Protein AF-G0WCT9-F1 (afdb_monomer)

Mean predicted aligned error: 18.92 Å

Sequence (128 aa):
MENHTNHLGSLIYLASNIRYFQGNPKSYNLTPDMFTVSSMSSLFKTGLLSMGLKGQSFNSLVITRNLMKTHKGAAKRWRKSAQGFKRGIAGRNHGNVGWSHRYLNKLTGRKEADPTHVKHLKRMLPYH

Organism: Naumovozyma dairenensis (strain ATCC 10597 / BCRC 20456 / CBS 421 / NBRC 0211 / NRRL Y-12639) (NCBI:txid1071378)

Foldseek 3Di:
DDDDDDDDDPDDPPPPPPPPVPPPPPDDPPDPDDDDDDDDDDDPDDDDDDDDPPDPPPPPPPPDDPDDDAQVVLVVAWDDDPVAIKGQADDQPDDCPPPDPVVSVVNGDMDTDDPVCRVVSCVNGVPD

Nearest PDB structures (foldseek):
  5mrc-assembly1_Z  TM=9.803E-01  e=8.155E-09  Saccharomyces cerevisiae
  8rdv-assembly1_dh  TM=9.572E-01  e=1.820E-05  Psychrobacter urativorans
  7uvv-assembly1_2  TM=9.742E-01  e=7.438E-05  Acinetobacter baumannii AB0057
  7m4z-assembly1_2  TM=9.729E-01  e=7.438E-05  Acinetobacter baumannii AB0057
  7uvy-assembly1_2  TM=9.730E-01  e=1.112E-04  Acinetobacter baumannii AB0057

InterPro domains:
  IPR001706 Large ribosomal subunit protein bL35 [PTHR33343] (51-128)
  IPR021137 Large ribosomal subunit protein bL35-like [PF01632] (68-125)
  IPR037229 Large ribosomal subunit protein bL35 superfamily [G3DSA:4.10.410.60] (67-128)
  IPR037229 Large ribosomal subunit protein bL35 superfamily [SSF143034] (68-127)

pLDDT: mean 72.98, std 23.29, range [41.09, 97.88]

Secondary structure (DSSP, 8-state):
----------------------PPP-----------------------------------------S----HHHHHHEEE-SSSEEEEPSS-SS--TT--HHHHHHTSSEEEPPHHHHHHHHHH-TT-

Structure (mmCIF, N/CA/C/O backbone):
data_AF-G0WCT9-F1
#
_entry.id   AF-G0WCT9-F1
#
loop_
_atom_site.group_PDB
_atom_site.id
_atom_site.type_symbol
_atom_site.label_atom_id
_atom_site.label_alt_id
_atom_site.label_comp_id
_atom_site.label_asym_id
_atom_site.label_entity_id
_atom_site.label_seq_id
_atom_site.pdbx_PDB_ins_code
_atom_site.Cartn_x
_atom_site.Cartn_y
_atom_site.Cartn_z
_atom_site.occupancy
_atom_site.B_iso_or_equiv
_atom_site.auth_seq_id
_atom_site.auth_comp_id
_atom_site.auth_asym_id
_atom_site.auth_atom_id
_atom_site.pdbx_PDB_model_num
ATOM 1 N N . MET A 1 1 ? 29.394 32.782 -51.697 1.00 48.28 1 MET A N 1
ATOM 2 C CA . MET A 1 1 ? 29.453 32.744 -50.222 1.00 48.28 1 MET A CA 1
ATOM 3 C C . MET A 1 1 ? 28.673 33.942 -49.729 1.00 48.28 1 MET A C 1
ATOM 5 O O . MET A 1 1 ? 28.770 34.967 -50.379 1.00 48.28 1 MET A O 1
ATOM 9 N N . GLU A 1 2 ? 27.917 33.756 -48.648 1.00 42.72 2 GLU A N 1
ATOM 10 C CA . GLU A 1 2 ? 26.941 34.686 -48.050 1.00 42.72 2 GLU A CA 1
ATOM 11 C C . GLU A 1 2 ? 25.541 34.658 -48.670 1.00 42.72 2 GLU A C 1
ATOM 13 O O . GLU A 1 2 ? 25.297 35.161 -49.757 1.00 42.72 2 GLU A O 1
ATOM 18 N N . ASN A 1 3 ? 24.611 34.069 -47.914 1.00 41.09 3 ASN A N 1
ATOM 19 C CA . ASN A 1 3 ? 23.198 34.415 -47.945 1.00 41.09 3 ASN A CA 1
ATOM 20 C C . ASN A 1 3 ? 22.718 34.506 -46.493 1.00 41.09 3 ASN A C 1
ATOM 22 O O . ASN A 1 3 ? 22.781 33.536 -45.737 1.00 41.09 3 ASN A O 1
ATOM 26 N N . HIS A 1 4 ? 22.271 35.702 -46.123 1.00 48.41 4 HIS A N 1
ATOM 27 C CA . HIS A 1 4 ? 21.583 36.007 -44.878 1.00 48.41 4 HIS A CA 1
ATOM 28 C C . HIS A 1 4 ? 20.183 35.386 -44.881 1.00 48.41 4 HIS A C 1
ATOM 30 O O . HIS A 1 4 ? 19.413 35.636 -45.805 1.00 48.41 4 HIS A O 1
ATOM 36 N N . THR A 1 5 ? 19.803 34.687 -43.809 1.00 54.19 5 THR A N 1
ATOM 37 C CA . THR A 1 5 ? 18.388 34.454 -43.477 1.00 54.19 5 THR A CA 1
ATOM 38 C C . THR A 1 5 ? 18.160 34.480 -41.966 1.00 54.19 5 THR A C 1
ATOM 40 O O . THR A 1 5 ? 18.395 33.508 -41.258 1.00 54.19 5 THR A O 1
ATOM 43 N N . ASN A 1 6 ? 17.708 35.646 -41.513 1.00 48.25 6 ASN A N 1
ATOM 44 C CA . ASN A 1 6 ? 16.511 35.879 -40.704 1.00 48.25 6 ASN A CA 1
ATOM 45 C C . ASN A 1 6 ? 16.254 34.987 -39.481 1.00 48.25 6 ASN A C 1
ATOM 47 O O . ASN A 1 6 ? 15.716 33.885 -39.540 1.00 48.25 6 ASN A O 1
ATOM 51 N N . HIS A 1 7 ? 16.526 35.629 -38.351 1.00 46.62 7 HIS A N 1
ATOM 52 C CA . HIS A 1 7 ? 15.949 35.457 -37.031 1.00 46.62 7 HIS A CA 1
ATOM 53 C C . HIS A 1 7 ? 14.409 35.344 -37.087 1.00 46.62 7 HIS A C 1
ATOM 55 O O . HIS A 1 7 ? 13.713 36.347 -37.238 1.00 46.62 7 HIS A O 1
ATOM 61 N N . LEU A 1 8 ? 13.864 34.135 -36.927 1.00 48.25 8 LEU A N 1
ATOM 62 C CA . LEU A 1 8 ? 12.445 33.914 -36.628 1.00 48.25 8 LEU A CA 1
ATOM 63 C C . LEU A 1 8 ? 12.333 33.118 -35.329 1.00 48.25 8 LEU A C 1
ATOM 65 O O . LEU A 1 8 ? 12.791 31.982 -35.220 1.00 48.25 8 LEU A O 1
ATOM 69 N N . GLY A 1 9 ? 11.765 33.781 -34.322 1.00 48.16 9 GLY A N 1
ATOM 70 C CA . GLY A 1 9 ? 11.585 33.255 -32.981 1.00 48.16 9 GLY A CA 1
ATOM 71 C C . GLY A 1 9 ? 10.733 31.992 -32.971 1.00 48.16 9 GLY A C 1
ATOM 72 O O . GLY A 1 9 ? 9.610 31.973 -33.469 1.00 48.16 9 GLY A O 1
ATOM 73 N N . SER A 1 10 ? 11.259 30.951 -32.333 1.00 41.84 10 SER A N 1
ATOM 74 C CA . SER A 1 10 ? 10.478 29.783 -31.945 1.00 41.84 10 SER A CA 1
ATOM 75 C C . SER A 1 10 ? 9.847 30.053 -30.580 1.00 41.84 10 SER A C 1
ATOM 77 O O . SER A 1 10 ? 10.408 29.761 -29.523 1.00 41.84 10 SER A O 1
ATOM 79 N N . LEU A 1 11 ? 8.674 30.686 -30.622 1.00 50.53 11 LEU A N 1
ATOM 80 C CA . LEU A 1 11 ? 7.696 30.651 -29.544 1.00 50.53 11 LEU A CA 1
ATOM 81 C C . LEU A 1 11 ? 7.150 29.224 -29.445 1.00 50.53 11 LEU A C 1
ATOM 83 O O . LEU A 1 11 ? 6.260 28.838 -30.198 1.00 50.53 11 LEU A O 1
ATOM 87 N N . ILE A 1 12 ? 7.637 28.454 -28.479 1.00 47.78 12 ILE A N 1
ATOM 88 C CA . ILE A 1 12 ? 6.926 27.271 -27.988 1.00 47.78 12 ILE A CA 1
ATOM 89 C C . ILE A 1 12 ? 6.809 27.374 -26.474 1.00 47.78 12 ILE A C 1
ATOM 91 O O . ILE A 1 12 ? 7.657 26.929 -25.705 1.00 47.78 12 ILE A O 1
ATOM 95 N N . TYR A 1 13 ? 5.704 27.996 -26.067 1.00 48.34 13 TYR A N 1
ATOM 96 C CA . TYR A 1 13 ? 5.082 27.792 -24.768 1.00 48.34 13 TYR A CA 1
ATOM 97 C C 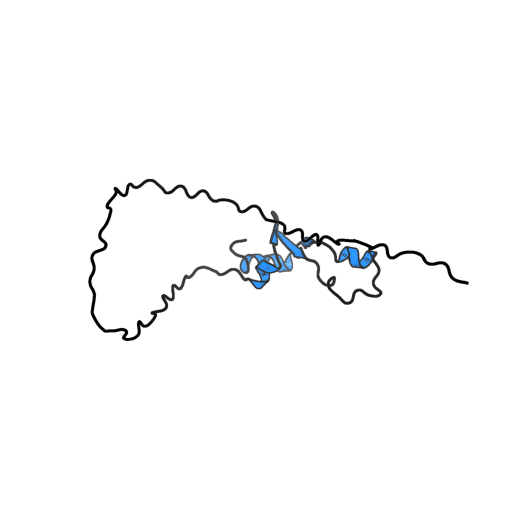. TYR A 1 13 ? 4.854 26.286 -24.569 1.00 48.34 13 TYR A C 1
ATOM 99 O O . TYR A 1 13 ? 3.892 25.723 -25.090 1.00 48.34 13 TYR A O 1
ATOM 107 N N . LEU A 1 14 ? 5.700 25.617 -23.787 1.00 48.00 14 LEU A N 1
ATOM 108 C CA . LEU A 1 14 ? 5.302 24.360 -23.159 1.00 48.00 14 LEU A CA 1
ATOM 109 C C . LEU A 1 14 ? 4.453 24.716 -21.942 1.00 48.00 14 LEU A C 1
ATOM 111 O O . LEU A 1 14 ? 4.952 24.965 -20.847 1.00 48.00 14 LEU A O 1
ATOM 115 N N . ALA A 1 15 ? 3.143 24.775 -22.173 1.00 44.31 15 ALA A N 1
ATOM 116 C CA . ALA A 1 15 ? 2.153 24.801 -21.116 1.00 44.31 15 ALA A CA 1
ATOM 117 C C . ALA A 1 15 ? 2.386 23.598 -20.189 1.00 44.31 15 ALA A C 1
ATOM 119 O O . ALA A 1 15 ? 2.190 22.437 -20.560 1.00 44.31 15 ALA A O 1
ATOM 120 N N . SER A 1 16 ? 2.819 23.886 -18.966 1.00 43.62 16 SER A N 1
ATOM 121 C CA . SER A 1 16 ? 2.852 22.955 -17.849 1.00 43.62 16 SER A CA 1
ATOM 122 C C . SER A 1 16 ? 1.434 22.441 -17.598 1.00 43.62 16 SER A C 1
ATOM 124 O O . SER A 1 16 ? 0.658 23.063 -16.877 1.00 43.62 16 SER A O 1
ATOM 126 N N . ASN A 1 17 ? 1.075 21.292 -18.173 1.00 45.19 17 ASN A N 1
ATOM 127 C CA . ASN A 1 17 ? -0.174 20.598 -17.858 1.00 45.19 17 ASN A CA 1
ATOM 128 C C . ASN A 1 17 ? -0.065 19.928 -16.476 1.00 45.19 17 ASN A C 1
ATOM 130 O O . ASN A 1 17 ? -0.080 18.701 -16.335 1.00 45.19 17 ASN A O 1
ATOM 134 N N . ILE A 1 18 ? 0.034 20.748 -15.428 1.00 46.41 18 ILE A N 1
ATOM 135 C CA . ILE A 1 18 ? -0.208 20.322 -14.054 1.00 46.41 18 ILE A CA 1
ATOM 136 C C . ILE A 1 18 ? -1.722 20.187 -13.918 1.00 46.41 18 ILE A C 1
ATOM 138 O O . ILE A 1 18 ? -2.433 21.122 -13.556 1.00 46.41 18 ILE A O 1
ATOM 142 N N . ARG A 1 19 ? -2.233 18.993 -14.225 1.00 41.16 19 ARG A N 1
ATOM 143 C CA . ARG A 1 19 ? -3.587 18.609 -13.828 1.00 41.16 19 ARG A CA 1
ATOM 144 C C . ARG A 1 19 ? -3.599 18.432 -12.314 1.00 41.16 19 ARG A C 1
ATOM 146 O O . ARG A 1 19 ? -3.455 17.321 -11.804 1.00 41.16 19 ARG A O 1
ATOM 153 N N . TYR A 1 20 ? -3.776 19.535 -11.594 1.00 45.28 20 TYR A N 1
ATOM 154 C CA . TYR A 1 20 ? -4.356 19.484 -10.262 1.00 45.28 20 TYR A CA 1
ATOM 155 C C . TYR A 1 20 ? -5.734 18.848 -10.421 1.00 45.28 20 TYR A C 1
ATOM 157 O O . TYR A 1 20 ? -6.647 19.445 -10.986 1.00 45.28 20 TYR A O 1
ATOM 165 N N . PHE A 1 21 ? -5.884 17.607 -9.965 1.00 48.97 21 PHE A N 1
ATOM 166 C CA . PHE A 1 21 ? -7.208 17.043 -9.765 1.00 48.97 21 PHE A CA 1
ATOM 167 C C . PHE A 1 21 ? -7.800 17.790 -8.566 1.00 48.97 21 PHE A C 1
ATOM 169 O O . PHE A 1 21 ? -7.578 17.407 -7.417 1.00 48.97 21 PHE A O 1
ATOM 176 N N . GLN A 1 22 ? -8.468 18.913 -8.843 1.00 41.75 22 GLN A N 1
ATOM 177 C CA . GLN A 1 22 ? -9.357 19.592 -7.910 1.00 41.75 22 GLN A CA 1
ATOM 178 C C . GLN A 1 22 ? -10.454 18.584 -7.568 1.00 41.75 22 GLN A C 1
ATOM 180 O O . GLN A 1 22 ? -11.425 18.406 -8.301 1.00 41.75 22 GLN A O 1
ATOM 185 N N . GLY A 1 23 ? -10.242 17.824 -6.495 1.00 41.38 23 GLY A N 1
ATOM 186 C CA . GLY A 1 23 ? -11.321 17.075 -5.882 1.00 41.38 23 GLY A CA 1
ATOM 187 C C . GLY A 1 23 ? -12.367 18.094 -5.466 1.00 41.38 23 GLY A C 1
ATOM 188 O O . GLY A 1 23 ? -12.068 18.967 -4.660 1.00 41.38 23 GLY A O 1
ATOM 189 N N . ASN A 1 24 ? -13.554 17.998 -6.058 1.00 43.72 24 ASN A N 1
ATOM 190 C CA . ASN A 1 24 ? -14.687 18.847 -5.730 1.00 43.72 24 ASN A CA 1
ATOM 191 C C . ASN A 1 24 ? -14.878 18.824 -4.198 1.00 43.72 24 ASN A C 1
ATOM 193 O O . ASN A 1 24 ? -15.083 17.728 -3.651 1.00 43.72 24 ASN A O 1
ATOM 197 N N . PRO A 1 25 ? -14.735 19.951 -3.474 1.00 48.38 25 PRO A N 1
ATOM 198 C CA . PRO A 1 25 ? -14.983 19.954 -2.044 1.00 48.38 25 PRO A CA 1
ATOM 199 C C . PRO A 1 25 ? -16.457 19.605 -1.854 1.00 48.38 25 PRO A C 1
ATOM 201 O O . PRO A 1 25 ? -17.337 20.316 -2.328 1.00 48.38 25 PRO A O 1
ATOM 204 N N . LYS A 1 26 ? -16.742 18.475 -1.200 1.00 47.09 26 LYS A N 1
ATOM 205 C CA . LYS A 1 26 ? -18.104 18.198 -0.746 1.00 47.09 26 LYS A CA 1
ATOM 206 C C . LYS A 1 26 ? -18.455 19.279 0.270 1.00 47.09 26 LYS A C 1
ATOM 208 O O . LYS A 1 26 ? -17.976 19.231 1.401 1.00 47.09 26 LYS A O 1
ATOM 213 N N . SER A 1 27 ? -19.249 20.252 -0.156 1.00 42.41 27 SER A N 1
ATOM 214 C CA . SER A 1 27 ? -19.924 21.213 0.702 1.00 42.41 27 SER A CA 1
ATOM 215 C C . SER A 1 27 ? -20.873 20.438 1.609 1.00 42.41 27 SER A C 1
ATOM 217 O O . SER A 1 27 ? -21.907 19.927 1.186 1.00 42.41 27 SER A O 1
ATOM 219 N N . TYR A 1 28 ? -20.487 20.289 2.870 1.00 48.41 28 TYR A N 1
ATOM 220 C CA . TYR A 1 28 ? -21.436 19.965 3.919 1.00 48.41 28 TYR A CA 1
ATOM 221 C C . TYR A 1 28 ? -22.218 21.248 4.200 1.00 48.41 28 TYR A C 1
ATOM 223 O O . TYR A 1 28 ? -21.697 22.195 4.783 1.00 48.41 28 TYR A O 1
ATOM 231 N N . ASN A 1 29 ? -23.465 21.298 3.739 1.00 44.22 29 ASN A N 1
ATOM 232 C CA . ASN A 1 29 ? -24.414 22.297 4.209 1.00 44.22 29 ASN A CA 1
ATOM 233 C C . ASN A 1 29 ? -24.713 21.967 5.674 1.00 44.22 29 ASN A C 1
ATOM 235 O O . ASN A 1 29 ? -25.514 21.083 5.967 1.00 44.22 29 ASN A O 1
ATOM 239 N N . LEU A 1 30 ? -24.016 22.634 6.592 1.00 48.72 30 LEU A N 1
ATOM 240 C CA . LEU A 1 30 ? -24.446 22.724 7.979 1.00 48.72 30 LEU A CA 1
ATOM 241 C C . LEU A 1 30 ? -25.617 23.703 7.977 1.00 48.72 30 LEU A C 1
ATOM 243 O O . LEU A 1 30 ? -25.413 24.911 7.900 1.00 48.72 30 LEU A O 1
ATOM 247 N N . THR A 1 31 ? -26.842 23.191 7.980 1.00 54.97 31 THR A N 1
ATOM 248 C CA . THR A 1 31 ? -27.984 23.990 8.422 1.00 54.97 31 THR A CA 1
ATOM 249 C C . THR A 1 31 ? -27.760 24.276 9.906 1.00 54.97 31 THR A C 1
ATOM 251 O O . THR A 1 31 ? -27.695 23.302 10.660 1.00 54.97 31 THR A O 1
ATOM 254 N N . PRO A 1 32 ? -27.603 25.536 10.353 1.00 52.72 32 PRO A N 1
ATOM 255 C CA . PRO A 1 32 ? -27.742 25.825 11.767 1.00 52.72 32 PRO A CA 1
ATOM 256 C C . PRO A 1 32 ? -29.206 25.563 12.118 1.00 52.72 32 PRO A C 1
ATOM 258 O O . PRO A 1 32 ? -30.128 26.222 11.636 1.00 52.72 32 PRO A O 1
ATOM 261 N N . ASP A 1 33 ? -29.393 24.507 12.887 1.00 49.56 33 ASP A N 1
ATOM 262 C CA . ASP A 1 33 ? -30.539 24.270 13.731 1.00 49.56 33 ASP A CA 1
ATOM 263 C C . ASP A 1 33 ? -30.983 25.579 14.397 1.00 49.56 33 ASP A C 1
ATOM 265 O O . ASP A 1 33 ? -30.228 26.300 15.048 1.00 49.56 33 ASP A O 1
ATOM 269 N N . MET A 1 34 ? -32.241 25.911 14.128 1.00 45.91 34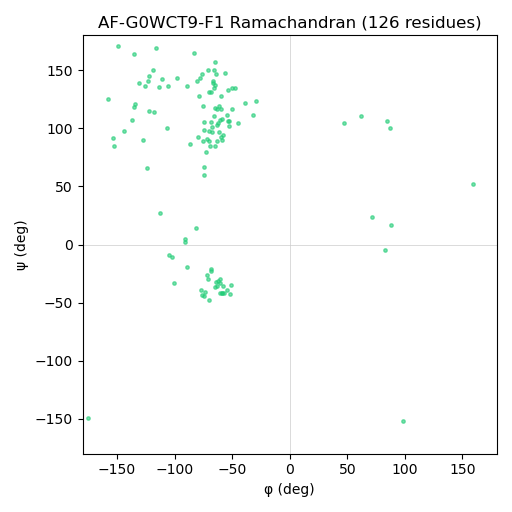 MET A N 1
ATOM 270 C CA . MET A 1 34 ? -32.920 27.102 14.592 1.00 45.91 34 MET A CA 1
ATOM 271 C C . MET A 1 34 ? -32.977 27.143 16.121 1.00 45.91 34 MET A C 1
ATOM 273 O O . MET A 1 34 ? -33.814 26.475 16.718 1.00 45.91 34 MET A O 1
ATOM 277 N N . PHE A 1 35 ? -32.183 28.015 16.738 1.00 50.12 35 PHE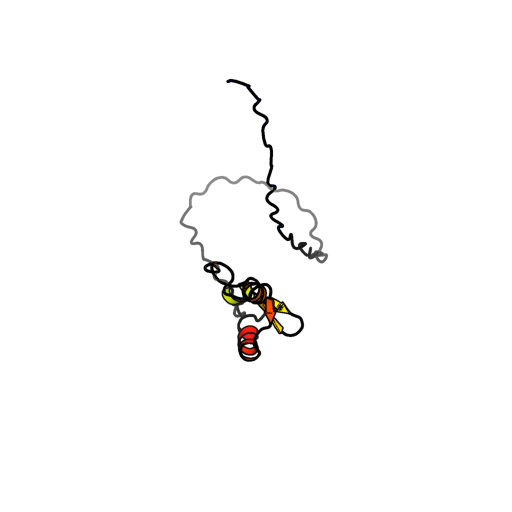 A N 1
ATOM 278 C CA . PHE A 1 35 ? -32.578 28.702 17.964 1.00 50.12 35 PHE A CA 1
ATOM 279 C C . PHE A 1 35 ? -32.230 30.185 17.838 1.00 50.12 35 PHE A C 1
ATOM 281 O O . PHE A 1 35 ? -31.098 30.585 17.576 1.00 50.12 35 PHE A O 1
ATOM 288 N N . THR A 1 36 ? -33.269 31.001 17.957 1.00 48.91 36 THR A N 1
ATOM 289 C CA . THR A 1 36 ? -33.277 32.452 17.812 1.00 48.91 36 THR A CA 1
ATOM 290 C C . THR A 1 36 ? -32.372 33.121 18.847 1.00 48.91 36 THR A C 1
ATOM 292 O O . THR A 1 36 ? -32.662 33.055 20.040 1.00 48.91 36 THR A O 1
ATOM 295 N N . VAL A 1 37 ? -31.340 33.844 18.409 1.00 46.59 37 VAL A N 1
ATOM 296 C CA . VAL A 1 37 ? -30.733 34.905 19.226 1.00 46.59 37 VAL A CA 1
ATOM 297 C C . VAL A 1 37 ? -31.140 36.247 18.640 1.00 46.59 37 VAL A C 1
ATOM 299 O O . VAL A 1 37 ? -30.654 36.701 17.607 1.00 46.59 37 VAL A O 1
ATOM 302 N N . SER A 1 38 ? -32.130 36.843 19.289 1.00 43.06 38 SER A N 1
ATOM 303 C CA . SER A 1 38 ? -32.547 38.220 19.092 1.00 43.06 38 SER A CA 1
ATOM 304 C C . SER A 1 38 ? -31.362 39.177 19.254 1.00 43.06 38 SER A C 1
ATOM 306 O O . SER A 1 38 ? -30.592 39.089 20.207 1.00 43.06 38 SER A O 1
ATOM 308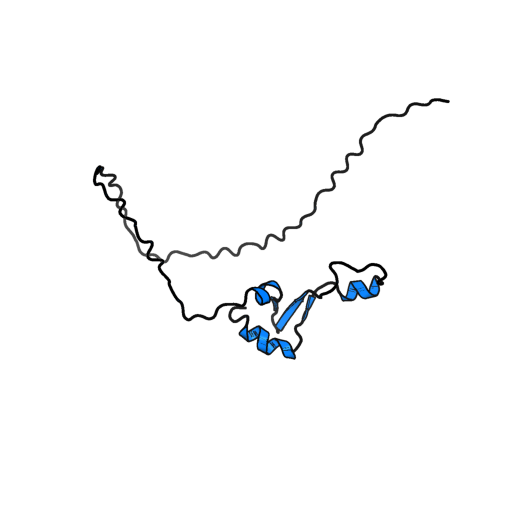 N N . SER A 1 39 ? -31.267 40.095 18.292 1.00 51.91 39 SER A N 1
ATOM 309 C CA . SER A 1 39 ? -30.467 41.319 18.269 1.00 51.91 39 SER A CA 1
ATOM 310 C C . SER A 1 39 ? -30.219 41.928 19.651 1.00 51.91 39 SER A C 1
ATOM 312 O O . SER A 1 39 ? -31.176 42.346 20.293 1.00 51.91 39 SER A O 1
ATOM 314 N N . MET A 1 40 ? -28.950 42.114 20.028 1.00 46.44 40 MET A N 1
ATOM 315 C CA . MET A 1 40 ? -28.522 43.276 20.813 1.00 46.44 40 MET A CA 1
ATOM 316 C C . MET A 1 40 ? -27.206 43.812 20.242 1.00 46.44 40 MET A C 1
ATOM 318 O O . MET A 1 40 ? -26.138 43.214 20.349 1.00 46.44 40 MET A O 1
ATOM 322 N N . SER A 1 41 ? -27.335 44.958 19.586 1.00 48.78 41 SER A N 1
ATOM 323 C CA . SER A 1 41 ? -26.272 45.844 19.143 1.00 48.78 41 SER A CA 1
ATOM 324 C C . SER A 1 41 ? -25.508 46.467 20.313 1.00 48.78 41 SER A C 1
ATOM 326 O O . SER A 1 41 ? -26.115 46.838 21.311 1.00 48.78 41 SER A O 1
ATOM 328 N N . SER A 1 42 ? -24.226 46.745 20.063 1.00 46.28 42 SER A N 1
ATOM 329 C CA . SER A 1 42 ? -23.455 47.873 20.603 1.00 46.28 42 SER A CA 1
ATOM 330 C C . SER A 1 42 ? -23.269 47.958 22.120 1.00 46.28 42 SER A C 1
ATOM 332 O O . SER A 1 42 ? -24.145 48.426 22.837 1.00 46.28 42 SER A O 1
ATOM 334 N N . LEU A 1 43 ? -22.026 47.746 22.563 1.00 47.84 43 LEU A N 1
ATOM 335 C CA . LEU A 1 43 ? -21.400 48.660 23.521 1.00 47.84 43 LEU A CA 1
ATOM 336 C C . LEU A 1 43 ? -19.870 48.633 23.347 1.00 47.84 43 LEU A C 1
ATOM 338 O O . LEU A 1 43 ? -19.147 47.931 24.048 1.00 47.84 43 LEU A O 1
ATOM 342 N N . PHE A 1 44 ? -19.358 49.431 22.406 1.00 51.09 44 PHE A N 1
ATOM 343 C CA . PHE A 1 44 ? -18.000 49.956 22.545 1.00 51.09 44 PHE A CA 1
ATOM 344 C C . PHE A 1 44 ? -18.043 50.976 23.682 1.00 51.09 44 PHE A C 1
ATOM 346 O O . PHE A 1 44 ? -18.466 52.114 23.488 1.00 51.09 44 PHE A O 1
ATOM 353 N N . LYS A 1 45 ? -17.648 50.559 24.887 1.00 42.84 45 LYS A N 1
ATOM 354 C CA . LYS A 1 45 ? -17.385 51.480 25.992 1.00 42.84 45 LYS A CA 1
ATOM 355 C C . LYS A 1 45 ? -15.922 51.366 26.394 1.00 42.84 45 LYS A C 1
ATOM 357 O O . LYS A 1 45 ? -15.445 50.326 26.833 1.00 42.84 45 LYS A O 1
ATOM 362 N N . THR A 1 46 ? -15.231 52.469 26.163 1.00 53.66 46 THR A N 1
ATOM 363 C CA . THR A 1 46 ? -13.856 52.782 26.533 1.00 53.66 46 THR A CA 1
ATOM 364 C C . THR A 1 46 ? -13.575 52.518 28.011 1.00 53.66 46 THR A C 1
ATOM 366 O O . THR A 1 46 ? -14.321 52.978 28.874 1.00 53.66 46 THR A O 1
ATOM 369 N N . GLY A 1 47 ? -12.446 51.871 28.289 1.00 45.09 47 GLY A N 1
ATOM 370 C CA . GLY A 1 47 ? -11.839 51.787 29.614 1.00 45.09 47 GLY A CA 1
ATOM 371 C C . GLY A 1 47 ? -10.336 51.582 29.468 1.00 45.09 47 GLY A C 1
ATOM 372 O O . GLY A 1 47 ? -9.871 50.459 29.297 1.00 45.09 47 GLY A O 1
ATOM 373 N N . LEU A 1 48 ? -9.593 52.687 29.453 1.00 54.88 48 LEU A N 1
ATOM 374 C CA . LEU A 1 48 ? -8.134 52.713 29.480 1.00 54.88 48 LEU A CA 1
ATOM 375 C C . LEU A 1 48 ? -7.647 52.422 30.916 1.00 54.88 48 LEU A C 1
ATOM 377 O O . LEU A 1 48 ? -8.254 52.902 31.868 1.00 54.88 48 LEU A O 1
ATOM 381 N N . LEU A 1 49 ? -6.489 51.753 31.014 1.00 48.72 49 LEU A N 1
ATOM 382 C CA . LEU A 1 49 ? -5.580 51.619 32.170 1.00 48.72 49 LEU A CA 1
ATOM 383 C C . LEU A 1 49 ? -5.848 50.486 33.184 1.00 48.72 49 LEU A C 1
ATOM 385 O O . LEU A 1 49 ? -6.571 50.647 34.158 1.00 48.72 49 LEU A O 1
ATOM 389 N N . SER A 1 50 ? -5.085 49.396 33.050 1.00 46.25 50 SER A N 1
ATOM 390 C CA . SER A 1 50 ? -4.268 48.896 34.166 1.00 46.25 50 SER A CA 1
ATOM 391 C C . SER A 1 50 ? -3.112 48.030 33.654 1.00 46.25 50 SER A C 1
ATOM 393 O O . SER A 1 50 ? -3.299 47.078 32.896 1.00 46.25 50 SER A O 1
ATOM 395 N N . MET A 1 51 ? -1.904 48.414 34.062 1.00 48.28 51 MET A N 1
ATOM 396 C CA . MET A 1 51 ? -0.659 47.658 33.963 1.00 48.28 51 MET A CA 1
ATOM 397 C C . MET A 1 51 ? -0.829 46.219 34.451 1.00 48.28 51 MET A C 1
ATOM 399 O O . MET A 1 51 ? -1.325 45.977 35.547 1.00 48.28 51 MET A O 1
ATOM 403 N N . GLY A 1 52 ? -0.297 45.267 33.685 1.00 48.59 52 GLY A N 1
ATOM 404 C CA . GLY A 1 52 ? -0.158 43.900 34.167 1.00 48.59 52 GLY A CA 1
ATOM 405 C C . GLY A 1 52 ? -0.021 42.850 33.079 1.00 48.59 52 GLY A C 1
ATOM 406 O O . GLY A 1 52 ? -0.721 41.848 33.132 1.00 48.59 52 GLY A O 1
ATOM 407 N N . LEU A 1 53 ? 0.907 43.005 32.130 1.00 55.81 53 LEU A N 1
ATOM 408 C CA . LEU A 1 53 ? 1.383 41.854 31.350 1.00 55.81 53 LEU A CA 1
ATOM 409 C C . LEU A 1 53 ? 2.318 41.003 32.230 1.00 55.81 53 LEU A C 1
ATOM 411 O O . LEU A 1 53 ? 3.496 40.827 31.935 1.00 55.81 53 LEU A O 1
ATOM 415 N N . LYS A 1 54 ? 1.802 40.497 33.357 1.00 50.22 54 LYS A N 1
ATOM 416 C CA . LYS A 1 54 ? 2.412 39.351 34.032 1.00 50.22 54 LYS A CA 1
ATOM 417 C C . LYS A 1 54 ? 2.028 38.140 33.200 1.00 50.22 54 LYS A C 1
ATOM 419 O O . LYS A 1 54 ? 0.843 37.918 32.973 1.00 50.22 54 LYS A O 1
ATOM 424 N N . GLY A 1 55 ? 3.049 37.456 32.687 1.00 57.28 55 GLY A N 1
ATOM 425 C CA . GLY A 1 55 ? 2.959 36.392 31.696 1.00 57.28 55 GLY A CA 1
ATOM 426 C C . GLY A 1 55 ? 1.682 35.576 31.820 1.00 57.28 55 GLY A C 1
ATOM 427 O O . GLY A 1 55 ? 1.495 34.842 32.788 1.00 57.28 55 GLY A O 1
ATOM 428 N N . GLN A 1 56 ? 0.816 35.715 30.817 1.00 59.41 56 GLN A N 1
ATOM 429 C CA . GLN A 1 56 ? -0.243 34.753 30.578 1.00 59.41 56 GLN A CA 1
ATOM 430 C C . GLN A 1 56 ? 0.476 33.438 30.294 1.00 59.41 56 GLN A C 1
ATOM 432 O O . GLN A 1 56 ? 0.980 33.212 29.194 1.00 59.41 56 GLN A O 1
ATOM 437 N N . SER A 1 57 ? 0.606 32.612 31.331 1.00 61.19 57 SER A N 1
ATOM 438 C CA . SER A 1 57 ? 0.913 31.204 31.171 1.00 61.19 57 SER A CA 1
ATOM 439 C C . SER A 1 57 ? -0.138 30.687 30.208 1.00 61.19 57 SER A C 1
ATOM 441 O O . SER A 1 57 ? -1.321 30.602 30.552 1.00 61.19 57 SER A O 1
ATOM 443 N N . PHE A 1 58 ? 0.271 30.422 28.969 1.00 62.81 58 PHE A N 1
ATOM 444 C CA . PHE A 1 58 ? -0.534 29.632 28.065 1.00 62.81 58 PHE A CA 1
ATOM 445 C C . PHE A 1 58 ? -0.621 28.262 28.726 1.00 62.81 58 PHE A C 1
ATOM 447 O O . PHE A 1 58 ? 0.226 27.397 28.511 1.00 62.81 58 PHE A O 1
ATOM 454 N N . ASN A 1 59 ? -1.633 28.085 29.577 1.00 63.66 59 ASN A N 1
ATOM 455 C CA . ASN A 1 59 ? -2.130 26.781 29.951 1.00 63.66 59 ASN A CA 1
ATOM 456 C C . ASN A 1 59 ? -2.542 26.156 28.626 1.00 63.66 59 ASN A C 1
ATOM 458 O O . ASN A 1 59 ? -3.636 26.397 28.119 1.00 63.66 59 ASN A O 1
ATOM 462 N N . SER A 1 60 ? -1.599 25.456 27.999 1.00 68.50 60 SER A N 1
ATOM 463 C CA . SER A 1 60 ? -1.856 24.627 26.842 1.00 68.50 60 SER A CA 1
ATOM 464 C C . SER A 1 60 ? -3.000 23.728 27.281 1.00 68.50 60 SER A C 1
ATOM 466 O O . SER A 1 60 ? -2.807 22.857 28.130 1.00 68.50 60 SER A O 1
ATOM 468 N N . LEU A 1 61 ? -4.201 23.988 26.768 1.00 68.00 61 LEU A N 1
ATOM 469 C CA . LEU A 1 61 ? -5.349 23.121 26.952 1.00 68.00 61 LEU A CA 1
ATOM 470 C C . LEU A 1 61 ? -4.990 21.814 26.244 1.00 68.00 61 LEU A C 1
ATOM 472 O O . LEU A 1 61 ? -5.274 21.630 25.060 1.00 68.00 61 LEU A O 1
ATOM 476 N N . VAL A 1 62 ? -4.284 20.925 26.948 1.00 74.44 62 VAL A N 1
ATOM 477 C CA . VAL A 1 62 ? -3.968 19.585 26.466 1.00 74.44 62 VAL A CA 1
ATOM 478 C C . VAL A 1 62 ? -5.270 18.800 26.541 1.00 74.44 62 VAL A C 1
ATOM 480 O O . VAL A 1 62 ? -5.522 18.042 27.475 1.00 74.44 62 VAL A O 1
ATOM 483 N N . ILE A 1 63 ? -6.134 19.009 25.550 1.00 78.19 63 ILE A N 1
ATOM 484 C CA . ILE A 1 63 ? -7.338 18.210 25.358 1.00 78.19 63 ILE A CA 1
ATOM 485 C C . ILE A 1 63 ? -6.863 16.847 24.856 1.00 78.19 63 ILE A C 1
ATOM 487 O O . ILE A 1 63 ? -6.655 16.620 23.659 1.00 78.19 63 ILE A O 1
ATOM 491 N N . THR A 1 64 ? -6.619 15.935 25.794 1.00 80.44 64 THR A N 1
ATOM 492 C CA . THR A 1 64 ? -6.368 14.537 25.463 1.00 80.44 64 THR A CA 1
ATOM 493 C C . THR A 1 64 ? -7.704 13.867 25.174 1.00 80.44 64 THR A C 1
ATOM 495 O O . THR A 1 64 ? -8.667 13.967 25.926 1.00 80.44 64 THR A O 1
ATOM 498 N N . ARG A 1 65 ? -7.782 13.212 24.018 1.00 84.00 65 ARG A N 1
ATOM 499 C CA . ARG A 1 65 ? -8.928 12.394 23.623 1.00 84.00 65 ARG A CA 1
ATOM 500 C C . ARG A 1 65 ? -8.477 10.947 23.553 1.00 84.00 65 ARG A C 1
ATOM 502 O O . ARG A 1 65 ? -7.457 10.663 22.927 1.00 84.00 65 ARG A O 1
ATOM 509 N N . ASN A 1 66 ? -9.281 10.041 24.097 1.00 88.75 66 ASN A N 1
ATOM 510 C CA . ASN A 1 66 ? -8.996 8.601 24.106 1.00 88.75 66 ASN A CA 1
ATOM 511 C C . ASN A 1 66 ? -9.368 7.895 22.786 1.00 88.75 66 ASN A C 1
ATOM 513 O O . ASN A 1 66 ? -9.434 6.673 22.714 1.00 88.75 66 ASN A O 1
ATOM 517 N N . LEU A 1 67 ? -9.606 8.660 21.716 1.00 92.31 67 LEU A N 1
ATOM 518 C CA . LEU A 1 67 ? -9.920 8.120 20.396 1.00 92.31 67 LEU A CA 1
ATOM 519 C C . LEU A 1 67 ? -8.661 7.625 19.684 1.00 92.31 67 LEU A C 1
ATOM 521 O O . LEU A 1 67 ? -7.616 8.285 19.703 1.00 92.31 67 LEU A O 1
ATOM 525 N N . MET A 1 68 ? -8.801 6.529 18.936 1.00 95.06 68 MET A N 1
ATOM 526 C CA . MET A 1 68 ? -7.735 6.040 18.065 1.00 95.06 68 MET A CA 1
ATOM 527 C C . MET A 1 68 ? -7.298 7.118 17.070 1.00 95.06 68 MET A C 1
ATOM 529 O O . MET A 1 68 ? -8.096 7.939 16.603 1.00 95.06 68 MET A O 1
ATOM 533 N N . LYS A 1 69 ? -6.012 7.103 16.721 1.00 94.06 69 LYS A N 1
ATOM 534 C CA . LYS A 1 69 ? -5.432 7.969 15.693 1.00 94.06 69 LYS A CA 1
ATOM 535 C C . LYS A 1 69 ? -5.159 7.145 14.441 1.00 94.06 69 LYS A C 1
ATOM 537 O O . LYS A 1 69 ? -4.599 6.059 14.515 1.00 94.06 69 LYS A O 1
ATOM 542 N N . THR A 1 70 ? -5.492 7.695 13.279 1.00 96.88 70 THR A N 1
ATOM 543 C CA . THR A 1 70 ? -5.099 7.096 12.000 1.00 96.88 70 THR A CA 1
ATOM 544 C C . THR A 1 70 ? -3.592 7.189 11.801 1.00 96.88 70 THR A C 1
ATOM 546 O O . THR A 1 70 ? -3.016 8.280 11.887 1.00 96.88 70 THR A O 1
ATOM 549 N N . HIS A 1 71 ? -2.965 6.075 11.424 1.00 97.88 71 HIS A N 1
ATOM 550 C CA . HIS A 1 71 ? -1.555 6.052 11.058 1.00 97.88 71 HIS A CA 1
ATOM 551 C C . HIS A 1 71 ? -1.311 6.812 9.740 1.00 97.88 71 HIS A C 1
ATOM 553 O O . HIS A 1 71 ? -1.614 6.336 8.641 1.00 97.88 71 HIS A O 1
ATOM 559 N N . LYS A 1 72 ? -0.735 8.018 9.835 1.00 97.56 72 LYS A N 1
ATOM 560 C CA . LYS A 1 72 ? -0.597 8.944 8.696 1.00 97.56 72 LYS A CA 1
ATOM 561 C C . LYS A 1 72 ? 0.281 8.394 7.574 1.00 97.56 72 LYS A C 1
ATOM 563 O O . LYS A 1 72 ? -0.020 8.613 6.403 1.00 97.56 72 LYS A O 1
ATOM 568 N N . GLY A 1 73 ? 1.336 7.650 7.905 1.00 97.69 73 GLY A N 1
ATOM 569 C CA . GLY A 1 73 ? 2.216 7.040 6.905 1.00 97.69 73 GLY A CA 1
ATOM 570 C C . GLY A 1 73 ? 1.509 5.985 6.051 1.00 97.69 73 GLY A C 1
ATOM 571 O O . GLY A 1 73 ? 1.769 5.900 4.849 1.00 97.69 73 GLY A O 1
ATOM 572 N N . ALA A 1 74 ? 0.595 5.221 6.656 1.00 97.25 74 ALA A N 1
ATOM 573 C CA . ALA A 1 74 ? -0.230 4.250 5.945 1.00 97.25 74 ALA A CA 1
ATOM 574 C C . ALA A 1 74 ? -1.317 4.958 5.130 1.00 97.25 74 ALA A C 1
ATOM 576 O O . ALA A 1 74 ? -1.464 4.659 3.949 1.00 97.25 74 ALA A O 1
ATOM 577 N N . ALA A 1 75 ? -1.993 5.955 5.708 1.00 97.44 75 ALA A N 1
ATOM 578 C CA . ALA A 1 75 ? -3.063 6.701 5.039 1.00 97.44 75 ALA A CA 1
ATOM 579 C C . ALA A 1 75 ? -2.594 7.440 3.772 1.00 97.44 75 ALA A C 1
ATOM 581 O O . ALA A 1 75 ? -3.358 7.612 2.826 1.00 97.44 75 ALA A O 1
ATOM 582 N N . LYS A 1 76 ? -1.324 7.865 3.725 1.00 97.19 76 LYS A N 1
ATOM 583 C CA . LYS A 1 76 ? -0.724 8.473 2.524 1.00 97.19 76 LYS A CA 1
ATOM 584 C C . LYS A 1 76 ? -0.494 7.464 1.391 1.00 97.19 76 LYS A C 1
ATOM 586 O O . LYS A 1 76 ? -0.510 7.847 0.227 1.00 97.19 76 LYS A O 1
ATOM 591 N N . ARG A 1 77 ? -0.248 6.194 1.722 1.00 97.19 77 ARG A N 1
ATOM 592 C CA . ARG A 1 77 ? 0.178 5.153 0.767 1.00 97.19 77 ARG A CA 1
ATOM 593 C C . ARG A 1 77 ? -0.962 4.241 0.320 1.00 97.19 77 ARG A C 1
ATOM 595 O O . ARG A 1 77 ? -0.963 3.775 -0.817 1.00 97.19 77 ARG A O 1
ATOM 602 N N . TRP A 1 78 ? -1.913 3.993 1.212 1.00 97.75 78 TRP A N 1
ATOM 603 C CA . TRP A 1 78 ? -3.024 3.073 1.017 1.00 97.75 78 TRP A CA 1
ATOM 604 C C . TRP A 1 78 ? -4.340 3.825 0.905 1.00 97.75 78 TRP A C 1
ATOM 606 O O . TRP A 1 78 ? -4.578 4.796 1.621 1.00 97.75 78 TRP A O 1
ATOM 616 N N . ARG A 1 79 ? -5.223 3.349 0.027 1.00 96.06 79 ARG A N 1
ATOM 617 C CA . ARG A 1 79 ? -6.588 3.866 -0.100 1.00 96.06 79 ARG A CA 1
ATOM 618 C C . ARG A 1 79 ? -7.600 2.745 0.027 1.00 96.06 79 ARG A C 1
ATOM 620 O O . ARG A 1 79 ? -7.410 1.688 -0.568 1.00 96.06 79 ARG A O 1
ATOM 627 N N . LYS A 1 80 ? -8.674 2.990 0.775 1.00 95.38 80 LYS A N 1
ATOM 628 C CA . LYS A 1 80 ? -9.804 2.072 0.868 1.00 95.38 80 LYS A CA 1
ATOM 629 C C . LYS A 1 80 ? -10.499 1.950 -0.494 1.00 95.38 80 LYS A C 1
ATOM 631 O O . LYS A 1 80 ? -10.654 2.932 -1.223 1.00 95.38 80 LYS A O 1
ATOM 636 N N . SER A 1 81 ? -10.855 0.724 -0.844 1.00 93.69 81 SER A N 1
ATOM 637 C CA . SER A 1 81 ? -11.736 0.340 -1.947 1.00 93.69 81 SER A CA 1
ATOM 638 C C . SER A 1 81 ? -12.978 -0.341 -1.356 1.00 93.69 81 SER A C 1
ATOM 640 O O . SER A 1 81 ? -12.966 -0.690 -0.176 1.00 93.69 81 SER A O 1
ATOM 642 N N . ALA A 1 82 ? -14.022 -0.579 -2.155 1.00 90.50 82 ALA A N 1
ATOM 643 C CA . ALA A 1 82 ? -15.250 -1.229 -1.679 1.00 90.50 82 ALA A CA 1
ATOM 644 C C . ALA A 1 82 ? -14.961 -2.557 -0.951 1.00 90.50 82 ALA A C 1
ATOM 646 O O . ALA A 1 82 ? -15.477 -2.801 0.133 1.00 90.50 82 ALA A O 1
ATOM 647 N N . GLN A 1 83 ? -14.052 -3.363 -1.507 1.00 87.31 83 GLN A N 1
ATOM 648 C CA . GLN A 1 83 ? -13.739 -4.705 -1.005 1.00 87.31 83 GLN A CA 1
ATOM 649 C C . GLN A 1 83 ? -12.432 -4.788 -0.198 1.00 87.31 83 GLN A C 1
ATOM 651 O O . GLN A 1 83 ? -12.154 -5.797 0.445 1.00 87.31 83 GLN A O 1
ATOM 656 N N . GLY A 1 84 ? -11.597 -3.744 -0.195 1.00 94.00 84 GLY A N 1
ATOM 657 C CA . GLY A 1 84 ? -10.221 -3.880 0.290 1.00 94.00 84 GLY A CA 1
ATOM 658 C C . GLY A 1 84 ? -9.427 -2.583 0.346 1.00 94.00 84 GLY A C 1
ATOM 659 O O . GLY A 1 84 ? -9.980 -1.510 0.584 1.00 94.00 84 GLY A O 1
ATOM 660 N N . PHE A 1 85 ? -8.114 -2.684 0.152 1.00 97.31 85 PHE A N 1
ATOM 661 C CA . PHE A 1 85 ? -7.199 -1.545 0.132 1.00 97.31 85 PHE A CA 1
ATOM 662 C C . PHE A 1 85 ? -6.298 -1.627 -1.096 1.00 97.31 85 PHE A C 1
ATOM 664 O O . PHE A 1 85 ? -5.757 -2.684 -1.386 1.00 97.31 85 PHE A O 1
ATOM 671 N N . LYS A 1 86 ? -6.047 -0.494 -1.749 1.00 97.25 86 LYS A N 1
ATOM 672 C CA . 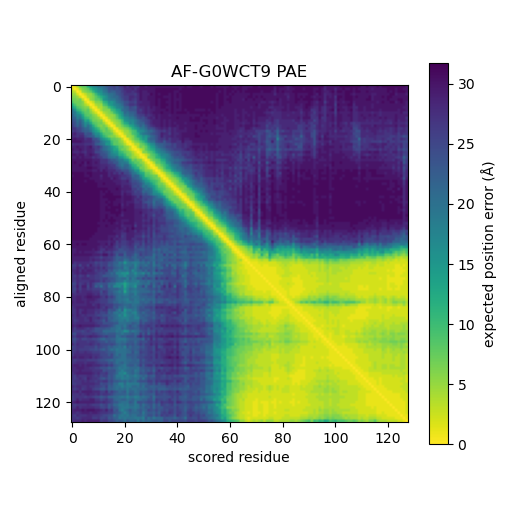LYS A 1 86 ? -5.167 -0.384 -2.921 1.00 97.25 86 LYS A CA 1
ATOM 673 C C . LYS A 1 86 ? -3.982 0.538 -2.657 1.00 97.25 86 LYS A C 1
ATOM 675 O O . LYS A 1 86 ? -4.104 1.506 -1.901 1.00 97.25 86 LYS A O 1
ATOM 680 N N . ARG A 1 87 ? -2.852 0.266 -3.314 1.00 97.38 87 ARG A N 1
ATOM 681 C CA . ARG A 1 87 ? -1.621 1.080 -3.269 1.00 97.38 87 ARG A CA 1
ATOM 682 C C . ARG A 1 87 ? -1.014 1.283 -4.656 1.00 97.38 87 ARG A C 1
ATOM 684 O O . ARG A 1 87 ? -1.336 0.542 -5.579 1.00 97.38 87 ARG A O 1
ATOM 691 N N . GLY A 1 88 ? -0.103 2.246 -4.790 1.00 96.62 88 GLY A N 1
ATOM 692 C CA . GLY A 1 88 ? 0.790 2.335 -5.952 1.00 96.62 88 GLY A CA 1
ATOM 693 C C . GLY A 1 88 ? 1.852 1.228 -5.942 1.00 96.62 88 GLY A C 1
ATOM 694 O O . GLY A 1 88 ? 2.248 0.755 -4.872 1.00 96.62 88 GLY A O 1
ATOM 695 N N . ILE A 1 89 ? 2.297 0.802 -7.125 1.00 96.75 89 ILE A N 1
ATOM 696 C CA . ILE A 1 89 ? 3.381 -0.179 -7.271 1.00 96.75 89 ILE A CA 1
ATOM 697 C C . ILE A 1 89 ? 4.732 0.535 -7.097 1.00 96.75 89 ILE A C 1
ATOM 699 O O . ILE A 1 89 ? 4.898 1.681 -7.507 1.00 96.75 89 ILE A O 1
ATOM 703 N N . ALA A 1 90 ? 5.679 -0.112 -6.418 1.00 95.50 90 ALA A N 1
ATOM 704 C CA . ALA A 1 90 ? 7.002 0.451 -6.157 1.00 95.50 90 ALA A CA 1
ATOM 705 C C . ALA A 1 90 ? 7.954 0.247 -7.349 1.00 95.50 90 ALA A C 1
ATOM 707 O O . ALA A 1 90 ? 7.702 -0.585 -8.217 1.00 95.50 90 ALA A O 1
ATOM 708 N N . GLY A 1 91 ? 9.075 0.976 -7.356 1.00 94.69 91 GLY A N 1
ATOM 709 C CA . GLY A 1 91 ? 10.183 0.727 -8.285 1.00 94.69 91 GLY A CA 1
ATOM 710 C C . GLY A 1 91 ? 10.092 1.431 -9.640 1.00 94.69 91 GLY A C 1
ATOM 711 O O . GLY A 1 91 ? 10.799 1.035 -10.553 1.00 94.69 91 GLY A O 1
ATOM 712 N N . ARG A 1 92 ? 9.244 2.460 -9.798 1.00 95.06 92 ARG A N 1
ATOM 713 C CA . ARG A 1 92 ? 9.105 3.190 -11.076 1.00 95.06 92 ARG A CA 1
ATOM 714 C C . ARG A 1 92 ? 9.769 4.572 -11.113 1.00 95.06 92 ARG A C 1
ATOM 716 O O . ARG A 1 92 ? 9.884 5.144 -12.191 1.00 95.06 92 ARG A O 1
ATOM 723 N N . ASN A 1 93 ? 10.243 5.096 -9.984 1.00 94.00 93 ASN A N 1
ATOM 724 C CA . ASN A 1 93 ? 10.664 6.501 -9.877 1.00 94.00 93 ASN A CA 1
ATOM 725 C C . ASN A 1 93 ? 12.032 6.808 -10.518 1.00 94.00 93 ASN A C 1
ATOM 727 O O . ASN A 1 93 ? 12.161 7.820 -11.194 1.00 94.00 93 ASN A O 1
ATOM 731 N N . HIS A 1 94 ? 13.046 5.963 -10.320 1.00 95.19 94 HIS A N 1
ATOM 732 C CA . HIS A 1 94 ? 14.411 6.158 -10.834 1.00 95.19 94 HIS A CA 1
ATOM 733 C C . HIS A 1 94 ? 15.073 4.800 -11.121 1.00 95.19 94 HIS A C 1
ATOM 735 O O . HIS A 1 94 ? 14.523 3.767 -10.751 1.00 95.19 94 HIS A O 1
ATOM 741 N N . GLY A 1 95 ? 16.248 4.791 -11.764 1.00 95.19 95 GLY A N 1
ATOM 742 C CA . GLY A 1 95 ? 17.029 3.560 -11.982 1.00 95.19 95 GLY A CA 1
ATOM 743 C C . GLY A 1 95 ? 16.440 2.587 -13.013 1.00 95.19 95 GLY A C 1
ATOM 744 O O . GLY A 1 95 ? 16.718 1.397 -12.966 1.00 95.19 95 GLY A O 1
ATOM 745 N N . ASN A 1 96 ? 15.620 3.083 -13.944 1.00 95.69 96 ASN A N 1
ATOM 746 C CA . ASN A 1 96 ? 14.913 2.254 -14.931 1.00 95.69 96 ASN A CA 1
ATOM 747 C C . ASN A 1 96 ? 15.689 2.046 -16.249 1.00 95.69 96 ASN A C 1
ATOM 749 O O . ASN A 1 96 ? 15.141 1.487 -17.197 1.00 95.69 96 ASN A O 1
ATOM 753 N N . VAL A 1 97 ? 16.928 2.536 -16.349 1.00 96.38 97 VAL A N 1
ATOM 754 C CA . VAL A 1 97 ? 17.753 2.398 -17.562 1.00 96.38 97 VAL A CA 1
ATOM 755 C C . VAL A 1 97 ? 18.078 0.918 -17.785 1.00 96.38 97 VAL A C 1
ATOM 757 O O . VAL A 1 97 ? 18.399 0.211 -16.835 1.00 96.38 97 VAL A O 1
ATOM 760 N N . GLY A 1 98 ? 17.951 0.435 -19.023 1.00 96.38 98 GLY A N 1
ATOM 761 C CA . GLY A 1 98 ? 18.184 -0.974 -19.378 1.00 96.38 98 GLY A CA 1
ATOM 762 C C . GLY A 1 98 ? 17.002 -1.919 -19.120 1.00 96.38 98 GLY A C 1
ATOM 763 O O . GLY A 1 98 ? 17.051 -3.080 -19.519 1.00 96.38 98 GLY A O 1
ATOM 764 N N . TRP A 1 99 ? 15.908 -1.445 -18.516 1.00 96.56 99 TRP A N 1
ATOM 765 C CA . TRP A 1 99 ? 14.699 -2.251 -18.329 1.00 96.56 99 TRP A CA 1
ATOM 766 C C . TRP A 1 99 ? 13.753 -2.118 -19.522 1.00 96.56 99 TRP A C 1
ATOM 768 O O . TRP A 1 99 ? 13.479 -1.018 -20.002 1.00 96.56 99 TRP A O 1
ATOM 778 N N . SER A 1 100 ? 13.190 -3.242 -19.973 1.00 97.00 100 SER A N 1
ATOM 779 C CA . SER A 1 100 ? 12.223 -3.229 -21.075 1.00 97.00 100 SER A CA 1
ATOM 780 C C . SER A 1 100 ? 10.946 -2.463 -20.711 1.00 97.00 100 SER A C 1
ATOM 782 O O . SER A 1 100 ? 10.443 -2.535 -19.584 1.00 97.00 100 SER A O 1
ATOM 784 N N . HIS A 1 101 ? 10.338 -1.805 -21.702 1.00 95.94 101 HIS A N 1
ATOM 785 C CA . HIS A 1 101 ? 9.036 -1.148 -21.537 1.00 95.94 101 HIS A CA 1
ATOM 786 C C . HIS A 1 101 ? 7.962 -2.109 -21.014 1.00 95.94 101 HIS A C 1
ATOM 788 O O . HIS A 1 101 ? 7.176 -1.750 -20.138 1.00 95.94 101 HIS A O 1
ATOM 794 N N . ARG A 1 102 ? 7.972 -3.362 -21.489 1.00 96.69 102 ARG A N 1
ATOM 795 C CA . ARG A 1 102 ? 7.053 -4.412 -21.030 1.00 96.69 102 ARG A CA 1
ATOM 796 C C . ARG A 1 102 ? 7.149 -4.630 -19.520 1.00 96.69 102 ARG A C 1
ATOM 798 O O . ARG A 1 102 ? 6.119 -4.802 -18.873 1.00 96.69 102 ARG A O 1
ATOM 805 N N . TYR A 1 103 ? 8.356 -4.627 -18.959 1.00 95.88 103 TYR A N 1
ATOM 806 C CA . TYR A 1 103 ? 8.544 -4.757 -17.517 1.00 95.88 103 TYR A CA 1
ATOM 807 C C . TYR A 1 103 ? 8.064 -3.505 -16.769 1.00 95.88 103 TYR A C 1
ATOM 809 O O . TYR A 1 103 ? 7.283 -3.612 -15.825 1.00 95.88 103 TYR A O 1
ATOM 817 N N . LEU A 1 104 ? 8.454 -2.314 -17.230 1.00 96.31 104 LEU A N 1
ATOM 818 C CA . LEU A 1 104 ? 8.092 -1.042 -16.592 1.00 96.31 104 LEU A CA 1
ATOM 819 C C . LEU A 1 104 ? 6.579 -0.779 -16.576 1.00 96.31 104 LEU A C 1
ATOM 821 O O . LEU A 1 104 ? 6.057 -0.180 -15.630 1.00 96.31 104 LEU A O 1
ATOM 825 N N . ASN A 1 105 ? 5.860 -1.266 -17.585 1.00 96.25 105 ASN A N 1
ATOM 826 C CA . ASN A 1 105 ? 4.403 -1.181 -17.636 1.00 96.25 105 ASN A CA 1
ATOM 827 C C . ASN A 1 105 ? 3.742 -1.980 -16.501 1.00 96.25 105 ASN A C 1
ATOM 829 O O . ASN A 1 105 ? 2.734 -1.535 -15.960 1.00 96.25 105 ASN A O 1
ATOM 833 N N . LYS A 1 106 ? 4.342 -3.095 -16.056 1.00 95.12 106 LYS A N 1
ATOM 834 C CA . LYS A 1 106 ? 3.848 -3.863 -14.895 1.00 95.12 106 LYS A CA 1
ATOM 835 C C . LYS A 1 106 ? 4.016 -3.119 -13.566 1.00 95.12 106 LYS A C 1
ATOM 837 O O . LYS A 1 106 ? 3.308 -3.424 -12.612 1.00 95.12 106 LYS A O 1
ATOM 842 N N . LEU A 1 107 ? 4.945 -2.163 -13.494 1.00 95.81 107 LEU A N 1
ATOM 843 C CA . LEU A 1 107 ? 5.183 -1.323 -12.312 1.00 95.81 107 LEU A CA 1
ATOM 844 C C . LEU A 1 107 ? 4.361 -0.029 -12.319 1.00 95.81 107 LEU A C 1
ATOM 846 O O . LEU A 1 107 ? 4.496 0.804 -11.424 1.00 95.81 107 LEU A O 1
ATOM 850 N N . THR A 1 108 ? 3.517 0.156 -13.330 1.00 95.31 108 THR A N 1
ATOM 851 C CA . THR A 1 108 ? 2.657 1.327 -13.464 1.00 95.31 108 THR A CA 1
ATOM 852 C C . THR A 1 108 ? 1.255 1.004 -12.943 1.00 95.31 108 THR A C 1
ATOM 854 O O . THR A 1 108 ? 0.749 -0.100 -13.120 1.00 95.31 108 THR A O 1
ATOM 857 N N . GLY A 1 109 ? 0.606 1.974 -12.294 1.00 95.06 109 GLY A N 1
ATOM 858 C CA . GLY A 1 109 ? -0.769 1.836 -11.811 1.00 95.06 109 GLY A CA 1
ATOM 859 C C . GLY A 1 109 ? -0.886 1.473 -10.329 1.00 95.06 109 GLY A C 1
ATOM 860 O O .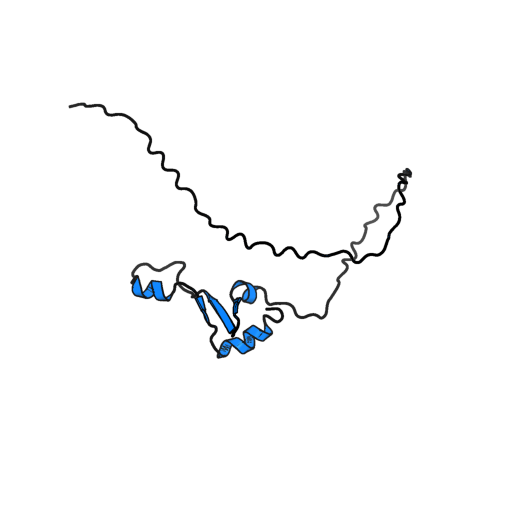 GLY A 1 109 ? -0.064 1.867 -9.495 1.00 95.06 109 GLY A O 1
ATOM 861 N N . ARG A 1 110 ? -1.983 0.789 -9.984 1.00 95.81 110 ARG A N 1
ATOM 862 C CA . ARG A 1 110 ? -2.358 0.449 -8.604 1.00 95.81 110 ARG A CA 1
ATOM 863 C C . ARG A 1 110 ? -2.509 -1.059 -8.453 1.00 95.81 110 ARG A C 1
ATOM 865 O O . ARG A 1 110 ? -2.994 -1.721 -9.361 1.00 95.81 110 ARG A O 1
ATOM 872 N N . LYS A 1 111 ? -2.134 -1.575 -7.286 1.00 95.50 111 LYS A N 1
ATOM 873 C CA . LYS A 1 111 ? -2.275 -2.983 -6.907 1.00 95.50 111 LYS A CA 1
ATOM 874 C C . LYS A 1 111 ? -3.089 -3.094 -5.622 1.00 95.50 111 LYS A C 1
ATOM 876 O O . LYS A 1 111 ? -2.915 -2.283 -4.706 1.00 95.50 111 LYS A O 1
ATOM 881 N N . GLU A 1 112 ? -3.949 -4.101 -5.563 1.00 97.06 112 GLU A N 1
ATOM 882 C CA . GLU A 1 112 ? -4.683 -4.456 -4.349 1.00 97.06 112 GLU A CA 1
ATOM 883 C C . GLU A 1 112 ? -3.735 -4.936 -3.236 1.00 97.06 112 GLU A C 1
ATOM 885 O O . GLU A 1 112 ? -2.579 -5.325 -3.465 1.00 97.06 112 GLU A O 1
ATOM 890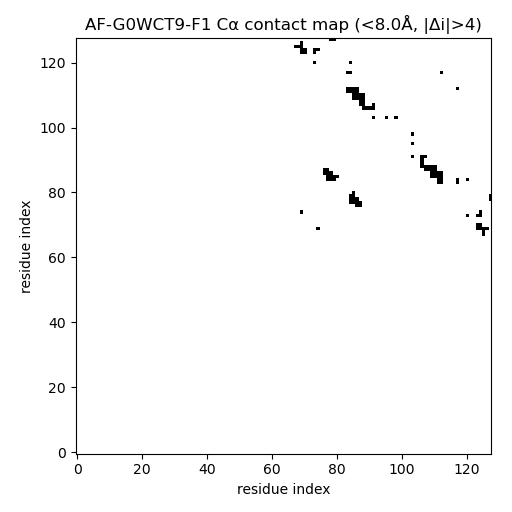 N N . ALA A 1 113 ? -4.202 -4.830 -1.997 1.00 96.75 113 ALA A N 1
ATOM 891 C CA . ALA A 1 113 ? -3.499 -5.318 -0.826 1.00 96.75 113 ALA A CA 1
ATOM 892 C C . ALA A 1 113 ? -3.427 -6.840 -0.860 1.00 96.75 113 ALA A C 1
ATOM 894 O O . ALA A 1 113 ? -4.394 -7.516 -1.195 1.00 96.75 113 ALA A O 1
ATOM 895 N N . ASP A 1 114 ? -2.277 -7.360 -0.450 1.00 96.19 114 ASP A N 1
ATOM 896 C CA . ASP A 1 114 ? -2.154 -8.780 -0.180 1.00 96.19 114 ASP A CA 1
ATOM 897 C C . ASP A 1 114 ? -3.023 -9.152 1.040 1.00 96.19 114 ASP A C 1
ATOM 899 O O . ASP A 1 114 ? -3.030 -8.378 2.011 1.00 96.19 114 ASP A O 1
ATOM 903 N N . PRO A 1 115 ? -3.738 -10.294 1.029 1.00 95.38 115 PRO A N 1
ATOM 904 C CA . PRO A 1 115 ? -4.580 -10.730 2.144 1.00 95.38 115 PRO A CA 1
ATOM 905 C C . PRO A 1 115 ? -3.860 -10.725 3.497 1.00 95.38 115 PRO A C 1
ATOM 907 O O . PRO A 1 115 ? -4.457 -10.353 4.513 1.00 95.38 115 PRO A O 1
ATOM 910 N N . THR A 1 116 ? -2.562 -11.039 3.510 1.00 96.94 116 THR A N 1
ATOM 911 C CA . THR A 1 116 ? -1.729 -11.042 4.725 1.00 96.94 116 THR A CA 1
ATOM 912 C C . THR A 1 116 ? -1.659 -9.666 5.398 1.00 96.94 116 THR A C 1
ATOM 914 O O . THR A 1 116 ? -1.632 -9.560 6.626 1.00 96.94 116 THR A O 1
ATOM 917 N N . HIS A 1 117 ? -1.708 -8.581 4.618 1.00 95.25 117 HIS A N 1
ATOM 918 C CA . HIS A 1 117 ? -1.588 -7.209 5.117 1.00 95.25 117 HIS A CA 1
ATOM 919 C C . HIS A 1 117 ? -2.929 -6.585 5.517 1.00 95.25 117 HIS A C 1
ATOM 921 O O . HIS A 1 117 ? -2.957 -5.616 6.283 1.00 95.25 117 HIS A O 1
ATOM 927 N N . VAL A 1 118 ? -4.054 -7.122 5.031 1.00 96.31 118 VAL A N 1
ATOM 928 C CA . VAL A 1 118 ? -5.386 -6.520 5.221 1.00 96.31 118 VAL A CA 1
ATOM 929 C C . VAL A 1 118 ? -5.736 -6.379 6.703 1.00 96.31 118 VAL A C 1
ATOM 931 O O . VAL A 1 118 ? -6.240 -5.334 7.122 1.00 96.31 118 VAL A O 1
ATOM 934 N N . LYS A 1 119 ? -5.424 -7.394 7.517 1.00 96.12 119 LYS A N 1
ATOM 935 C CA . LYS A 1 119 ? -5.677 -7.374 8.968 1.00 96.12 119 LYS A CA 1
ATOM 936 C C . LYS A 1 119 ? -4.956 -6.213 9.657 1.0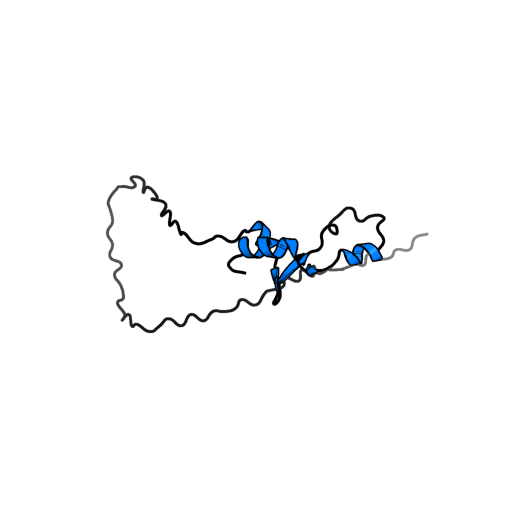0 96.12 119 LYS A C 1
ATOM 938 O O . LYS A 1 119 ? -5.536 -5.550 10.514 1.00 96.12 119 LYS A O 1
ATOM 943 N N . HIS A 1 120 ? -3.711 -5.943 9.269 1.00 97.00 120 HIS A N 1
ATOM 944 C CA . HIS A 1 120 ? -2.928 -4.851 9.842 1.00 97.00 120 HIS A CA 1
ATOM 945 C C . HIS A 1 120 ? -3.427 -3.486 9.345 1.00 97.00 120 HIS A C 1
ATOM 947 O O . HIS A 1 120 ? -3.584 -2.555 10.135 1.00 97.00 120 HIS A O 1
ATOM 953 N N . LEU A 1 121 ? -3.772 -3.376 8.060 1.00 97.19 121 LEU A N 1
ATOM 954 C CA . LEU A 1 121 ? -4.301 -2.140 7.478 1.00 97.19 121 LEU A CA 1
ATOM 955 C C . LEU A 1 121 ? -5.603 -1.686 8.143 1.00 97.19 121 LEU A C 1
ATOM 957 O O . LEU A 1 121 ? -5.726 -0.505 8.458 1.00 97.19 121 LEU A O 1
ATOM 961 N N . LYS A 1 122 ? -6.523 -2.614 8.441 1.00 96.12 122 LYS A N 1
ATOM 962 C CA . LYS A 1 122 ? -7.767 -2.305 9.173 1.00 96.12 122 LYS A CA 1
ATOM 963 C C . LYS A 1 122 ? -7.503 -1.688 10.552 1.00 96.12 122 LYS A C 1
ATOM 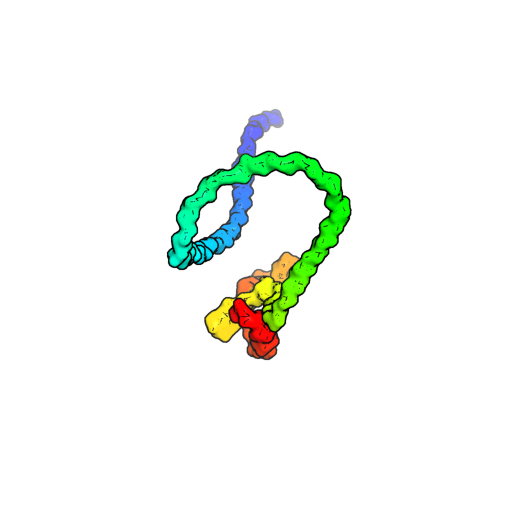965 O O . LYS A 1 122 ? -8.233 -0.802 10.972 1.00 96.12 122 LYS A O 1
ATOM 970 N N . ARG A 1 123 ? -6.442 -2.120 11.241 1.00 96.31 123 ARG A N 1
ATOM 971 C CA . ARG A 1 123 ? -6.066 -1.594 12.566 1.00 96.31 123 ARG A CA 1
ATOM 972 C C . ARG A 1 123 ? -5.382 -0.235 12.484 1.00 96.31 123 ARG A C 1
ATOM 974 O O . ARG A 1 123 ? -5.635 0.633 13.307 1.00 96.31 123 ARG A O 1
ATOM 981 N N . MET A 1 124 ? -4.527 -0.040 11.482 1.00 97.25 124 MET A N 1
ATOM 982 C CA . MET A 1 124 ? -3.821 1.229 11.277 1.00 97.25 124 MET A CA 1
ATOM 983 C C . MET A 1 124 ? -4.732 2.355 10.774 1.00 97.25 124 MET A C 1
ATOM 985 O O . MET A 1 124 ? -4.423 3.535 10.965 1.00 97.25 124 MET A O 1
ATOM 989 N N . LEU A 1 125 ? -5.819 1.997 10.086 1.00 96.50 125 LEU A N 1
ATOM 990 C CA . LEU A 1 125 ? -6.709 2.918 9.387 1.00 96.50 125 LEU A CA 1
ATOM 991 C C . LEU A 1 125 ? -8.162 2.759 9.876 1.00 96.50 125 LEU A C 1
ATOM 993 O O . LEU A 1 125 ? -9.015 2.344 9.097 1.00 96.50 125 LEU A O 1
ATOM 997 N N . PRO A 1 126 ? -8.459 3.093 11.146 1.00 94.88 126 PRO A N 1
ATOM 998 C CA . PRO A 1 126 ? -9.768 2.828 11.751 1.00 94.88 126 PRO A CA 1
ATOM 999 C C . PRO A 1 126 ? -10.921 3.659 11.165 1.00 94.88 126 PRO A C 1
ATOM 1001 O O . PRO A 1 126 ? -12.071 3.263 11.289 1.00 94.88 126 PRO A O 1
ATOM 1004 N N . TYR A 1 127 ? -10.626 4.795 10.525 1.00 94.62 127 TYR A N 1
ATOM 1005 C CA . TYR A 1 127 ? -11.629 5.711 9.956 1.00 94.62 127 TYR A CA 1
ATOM 1006 C C . TYR A 1 127 ? -11.589 5.765 8.419 1.00 94.62 127 TYR A C 1
ATOM 1008 O O . TYR A 1 127 ? -11.868 6.812 7.835 1.00 94.62 127 TYR A O 1
ATOM 1016 N N . HIS A 1 128 ? -11.146 4.687 7.764 1.00 87.44 128 HIS A N 1
ATOM 1017 C CA . HIS A 1 128 ? -11.008 4.602 6.306 1.00 87.44 128 HIS A CA 1
ATOM 1018 C C . HIS A 1 128 ? -11.844 3.495 5.679 1.00 87.44 128 HIS A C 1
ATOM 1020 O O . HIS A 1 128 ? -11.947 2.394 6.265 1.00 87.44 128 HIS A O 1
#

Solvent-accessible surface area (backbone atoms only — not comparable to full-atom values): 9275 Å² total; per-residue (Å²): 136,91,80,91,79,80,95,71,85,83,85,72,84,78,74,80,82,75,78,74,80,76,70,77,77,83,79,76,80,76,74,79,77,89,72,89,77,79,88,81,81,84,80,93,72,90,80,86,88,78,93,72,89,64,78,79,74,77,74,73,80,76,81,82,67,96,67,88,75,65,42,62,76,54,60,76,52,44,42,74,49,99,90,49,41,36,28,67,49,71,86,66,88,65,90,62,80,95,57,54,68,75,59,56,56,72,33,55,64,73,42,71,60,55,76,86,51,49,68,56,50,52,68,40,35,73,90,103

Radius of gyration: 30.03 Å; Cα contacts (8 Å, |Δi|>4): 59; chains: 1; bounding box: 63×64×84 Å